Protein AF-A0A1I7EA22-F1 (afdb_monomer_lite)

pLDDT: mean 88.16, std 13.48, range [35.66, 97.0]

Radius of gyration: 13.16 Å; chains: 1; bounding box: 32×33×31 Å

Foldseek 3Di:
DDDDADDPVDDDPDQQVVVPDLVRLLVDDPVVNVRNLQWWADDPVPPDQIPSADVSHISCVVSVSPDPPPPD

Structure (mmCIF, N/CA/C/O backbone):
data_AF-A0A1I7EA22-F1
#
_entry.id   AF-A0A1I7EA22-F1
#
loop_
_atom_site.group_PDB
_atom_site.id
_atom_site.type_symbol
_atom_site.label_atom_id
_atom_site.label_alt_id
_atom_site.label_comp_id
_atom_site.label_asym_id
_atom_site.label_entity_id
_atom_site.label_seq_id
_atom_site.pdbx_PDB_ins_code
_atom_site.Cartn_x
_atom_site.Cartn_y
_atom_site.Cartn_z
_atom_site.occupancy
_atom_site.B_iso_or_equiv
_atom_site.auth_seq_id
_atom_site.auth_comp_id
_atom_site.auth_asym_id
_atom_site.auth_atom_id
_atom_site.pdbx_PDB_model_num
ATOM 1 N N . MET A 1 1 ? 6.242 -24.043 4.797 1.00 68.81 1 MET A N 1
ATOM 2 C CA . MET A 1 1 ? 5.472 -22.873 4.326 1.00 68.81 1 MET A CA 1
ATOM 3 C C . MET A 1 1 ? 6.411 -22.009 3.502 1.00 68.81 1 MET A C 1
ATOM 5 O O . MET A 1 1 ? 7.508 -21.757 3.982 1.00 68.81 1 MET A O 1
ATOM 9 N N . THR A 1 2 ? 6.036 -21.646 2.273 1.00 87.38 2 THR A N 1
ATOM 10 C CA . THR A 1 2 ? 6.841 -20.786 1.384 1.00 87.38 2 THR A CA 1
ATOM 11 C C . THR A 1 2 ? 6.134 -19.447 1.194 1.00 87.38 2 THR A C 1
ATOM 13 O O . THR A 1 2 ? 4.908 -19.407 1.227 1.00 87.38 2 THR A O 1
ATOM 16 N N . LEU A 1 3 ? 6.898 -18.366 1.041 1.00 89.56 3 LEU A N 1
ATOM 17 C CA . LEU A 1 3 ? 6.388 -17.018 0.794 1.00 89.56 3 LEU A CA 1
ATOM 18 C C . LEU A 1 3 ? 7.111 -16.449 -0.426 1.00 89.56 3 LEU A C 1
ATOM 20 O O . LEU A 1 3 ? 8.339 -16.342 -0.417 1.00 89.56 3 LEU A O 1
ATOM 24 N N . ALA A 1 4 ? 6.356 -16.084 -1.461 1.00 91.38 4 ALA A N 1
ATOM 25 C CA . ALA A 1 4 ? 6.889 -15.415 -2.638 1.00 91.38 4 ALA A CA 1
ATOM 26 C C . ALA A 1 4 ? 6.807 -13.895 -2.450 1.00 91.38 4 ALA A C 1
ATOM 28 O O . ALA A 1 4 ? 5.730 -13.338 -2.252 1.00 91.38 4 ALA A O 1
ATOM 29 N N . PHE A 1 5 ? 7.952 -13.216 -2.516 1.00 91.88 5 PHE A N 1
ATOM 30 C CA . PHE A 1 5 ? 8.017 -11.756 -2.508 1.00 91.88 5 PHE A CA 1
ATOM 31 C C . PHE A 1 5 ? 8.307 -11.262 -3.923 1.00 91.88 5 PHE A C 1
ATOM 33 O O . PHE A 1 5 ? 9.264 -11.715 -4.550 1.00 91.88 5 PHE A O 1
ATOM 40 N N . CYS A 1 6 ? 7.513 -10.309 -4.410 1.00 91.56 6 CYS A N 1
ATOM 41 C CA . CYS A 1 6 ? 7.727 -9.667 -5.704 1.00 91.56 6 CYS A CA 1
ATOM 42 C C . CYS A 1 6 ? 7.873 -8.142 -5.538 1.00 91.56 6 CYS A C 1
ATOM 44 O O . CYS A 1 6 ? 7.241 -7.562 -4.649 1.00 91.56 6 CYS A O 1
ATOM 46 N 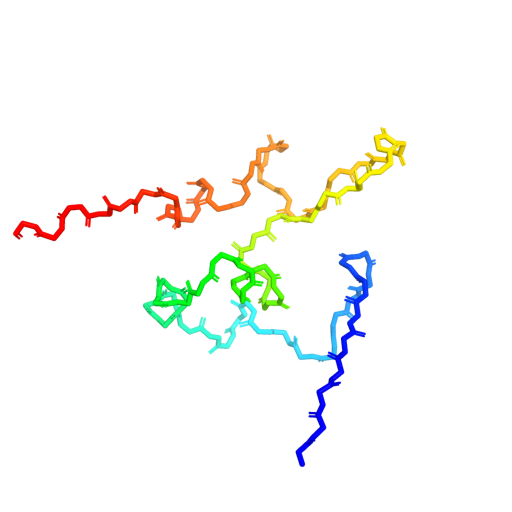N . PRO A 1 7 ? 8.714 -7.470 -6.346 1.00 89.88 7 PRO A N 1
ATOM 47 C CA . PRO A 1 7 ? 8.748 -6.010 -6.402 1.00 89.88 7 PRO A CA 1
ATOM 48 C C . PRO A 1 7 ? 7.391 -5.435 -6.827 1.00 89.88 7 PRO A C 1
ATOM 50 O O . PRO A 1 7 ? 6.754 -5.982 -7.720 1.00 89.88 7 PRO A O 1
ATOM 53 N N . GLY A 1 8 ? 6.991 -4.287 -6.269 1.00 88.44 8 GLY A N 1
ATOM 54 C CA . GLY A 1 8 ? 5.665 -3.684 -6.503 1.00 88.44 8 GLY A CA 1
ATOM 55 C C . GLY A 1 8 ? 5.356 -3.235 -7.942 1.00 88.44 8 GLY A C 1
ATOM 56 O O . GLY A 1 8 ? 4.233 -2.826 -8.222 1.00 88.44 8 GLY A O 1
ATOM 57 N N . TRP A 1 9 ? 6.331 -3.298 -8.856 1.00 88.69 9 TRP A N 1
ATOM 58 C CA . TRP A 1 9 ? 6.137 -3.083 -10.298 1.00 88.69 9 TRP A CA 1
ATOM 59 C C . TRP A 1 9 ? 5.854 -4.368 -11.090 1.00 88.69 9 TRP A C 1
ATOM 61 O O . TRP A 1 9 ? 5.586 -4.290 -12.286 1.00 88.69 9 TRP A O 1
ATOM 71 N N . LEU A 1 10 ? 5.932 -5.543 -10.459 1.00 92.50 10 LEU A N 1
ATOM 72 C CA . LEU A 1 10 ? 5.482 -6.809 -11.036 1.00 92.50 10 LEU A CA 1
ATOM 73 C C . LEU A 1 10 ? 4.088 -7.153 -10.510 1.00 92.50 10 LEU A C 1
ATOM 75 O O . LEU A 1 10 ? 3.714 -6.768 -9.404 1.00 92.50 10 LEU A O 1
ATOM 79 N N . VAL A 1 11 ? 3.331 -7.905 -11.305 1.00 93.00 11 VAL A N 1
ATOM 80 C CA . VAL A 1 11 ? 2.040 -8.449 -10.877 1.00 93.00 11 VAL A CA 1
ATOM 81 C C . VAL A 1 11 ? 2.298 -9.649 -9.952 1.00 93.00 11 VAL A C 1
ATOM 83 O O . VAL A 1 11 ? 3.040 -10.549 -10.355 1.00 93.00 11 VAL A O 1
ATOM 86 N N . PRO A 1 12 ? 1.731 -9.678 -8.733 1.00 93.25 12 PRO A N 1
ATOM 87 C CA . PRO A 1 12 ? 1.830 -10.839 -7.849 1.00 93.25 12 PRO A CA 1
ATOM 88 C C . PRO A 1 12 ? 1.123 -12.078 -8.423 1.00 93.25 12 PRO A C 1
ATOM 90 O O . PRO A 1 12 ? 0.206 -11.952 -9.230 1.00 93.25 12 PRO A O 1
ATOM 93 N N . GLU A 1 13 ? 1.512 -13.271 -7.963 1.00 94.56 13 GLU A N 1
ATOM 94 C CA . GLU A 1 13 ? 0.849 -14.537 -8.330 1.00 94.56 13 GLU A CA 1
ATOM 95 C C . GLU A 1 13 ? -0.608 -14.587 -7.840 1.00 94.56 13 GLU A C 1
ATOM 97 O O . GLU A 1 13 ? -1.504 -14.985 -8.582 1.00 94.56 13 GLU A O 1
ATOM 102 N N . GLU A 1 14 ? -0.854 -14.132 -6.608 1.00 93.38 14 GLU A N 1
ATOM 103 C CA . GLU A 1 14 ? -2.183 -14.085 -6.002 1.00 93.38 14 GLU A CA 1
ATOM 104 C C . GLU A 1 14 ? -2.711 -12.650 -5.922 1.00 93.38 14 GLU A C 1
ATOM 106 O O . GLU A 1 14 ? -2.039 -11.720 -5.469 1.00 93.38 14 GLU A O 1
ATOM 111 N N . ALA A 1 15 ? -3.966 -12.470 -6.324 1.00 94.12 15 ALA A N 1
ATOM 112 C CA . ALA A 1 15 ? -4.611 -11.167 -6.378 1.00 94.12 15 ALA A CA 1
ATOM 113 C C . ALA A 1 15 ? -5.303 -10.818 -5.042 1.00 94.12 15 ALA A C 1
ATOM 115 O O . ALA A 1 15 ? -6.520 -10.630 -4.983 1.00 94.12 15 ALA A O 1
ATOM 116 N N . TYR A 1 16 ? -4.516 -10.720 -3.961 1.00 95.12 16 TYR A N 1
ATOM 117 C CA . TYR A 1 16 ? -4.997 -10.443 -2.595 1.00 95.12 16 TYR A CA 1
ATOM 118 C C . TYR A 1 16 ? -5.978 -9.268 -2.440 1.00 95.12 16 TYR A C 1
ATOM 120 O O . TYR A 1 16 ? -6.925 -9.422 -1.665 1.00 95.12 16 TYR A O 1
ATOM 128 N N . PRO A 1 17 ? -5.847 -8.146 -3.178 1.00 92.81 17 PRO A N 1
ATOM 129 C CA . PRO A 1 17 ? -6.801 -7.039 -3.091 1.00 92.81 17 PRO A CA 1
ATOM 130 C C . PRO A 1 17 ? -8.254 -7.417 -3.408 1.00 92.81 17 PRO A C 1
ATOM 132 O O . PRO A 1 17 ? -9.165 -6.727 -2.963 1.00 92.81 17 PRO A O 1
ATOM 135 N N . PHE A 1 18 ? -8.484 -8.497 -4.165 1.00 94.94 18 PHE A N 1
ATOM 136 C CA . PHE A 1 18 ? -9.832 -8.955 -4.521 1.00 94.94 18 PHE A CA 1
ATOM 137 C C . PHE A 1 18 ? -10.384 -10.036 -3.590 1.00 94.94 18 PHE A C 1
ATOM 139 O O . PHE A 1 18 ? -11.589 -10.274 -3.593 1.00 94.94 18 PHE A O 1
ATOM 146 N N . VAL A 1 19 ? -9.525 -10.714 -2.824 1.00 96.62 19 VAL A N 1
ATOM 147 C CA . VAL A 1 19 ? -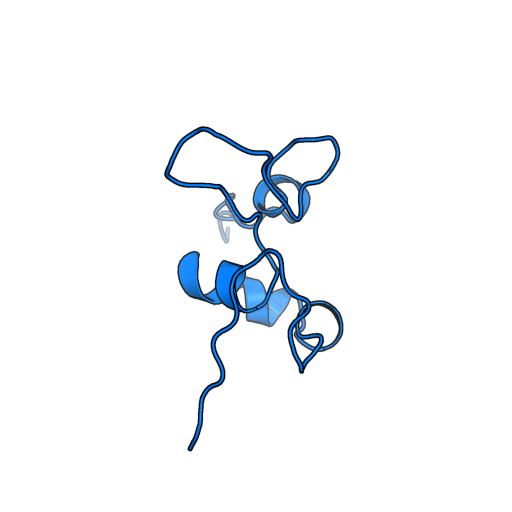9.922 -11.865 -1.993 1.00 96.62 19 VAL A CA 1
ATOM 148 C C . VAL A 1 19 ? -9.885 -11.572 -0.496 1.00 96.62 19 VAL A C 1
ATOM 150 O O . VAL A 1 19 ? -10.603 -12.220 0.261 1.00 96.62 19 VAL A O 1
ATOM 153 N N . VAL A 1 20 ? -9.078 -10.605 -0.049 1.00 96.56 20 VAL A N 1
ATOM 154 C CA . VAL A 1 20 ? -8.994 -10.218 1.365 1.00 96.56 20 VAL A CA 1
ATOM 155 C C . VAL A 1 20 ? -10.055 -9.154 1.672 1.00 96.56 20 VAL A C 1
ATOM 157 O O . VAL A 1 20 ? -10.014 -8.078 1.075 1.00 96.56 20 VAL A O 1
ATOM 160 N N . PRO A 1 21 ? -10.980 -9.395 2.622 1.00 97.00 21 PRO A N 1
ATOM 161 C CA . PRO A 1 21 ? -11.955 -8.389 3.033 1.00 97.00 21 PRO A CA 1
ATOM 162 C C . PRO A 1 21 ? -11.287 -7.155 3.650 1.00 97.00 21 PRO A C 1
ATOM 164 O O . PRO A 1 21 ? -10.274 -7.262 4.353 1.00 97.00 21 PRO A O 1
ATOM 167 N N . MET A 1 22 ? -11.882 -5.977 3.448 1.00 95.50 22 MET A N 1
ATOM 168 C CA . MET A 1 22 ? -11.346 -4.715 3.973 1.00 95.50 22 MET A CA 1
ATOM 169 C C . MET A 1 22 ? -11.260 -4.705 5.502 1.00 95.50 22 MET A C 1
ATOM 171 O O . MET A 1 22 ? -10.337 -4.115 6.062 1.00 95.50 22 MET A O 1
ATOM 175 N N . GLU A 1 23 ? -12.185 -5.376 6.181 1.00 95.56 23 GLU A N 1
ATOM 176 C CA . GLU A 1 23 ? -12.226 -5.519 7.637 1.00 95.56 23 GLU A CA 1
ATOM 177 C C . GLU A 1 23 ? -10.965 -6.223 8.144 1.00 95.56 23 GLU A C 1
ATOM 179 O O . GLU A 1 23 ? -10.374 -5.802 9.135 1.00 95.56 23 GLU A O 1
ATOM 184 N N . VAL A 1 24 ? -10.499 -7.245 7.417 1.00 96.56 24 VAL A N 1
ATOM 185 C CA . VAL A 1 24 ? -9.256 -7.959 7.728 1.00 96.56 24 VAL A CA 1
ATOM 186 C C . VAL A 1 24 ? -8.054 -7.075 7.418 1.00 96.56 24 VAL A C 1
ATOM 188 O O . VAL A 1 24 ? -7.183 -6.911 8.272 1.00 96.56 24 VAL A O 1
ATOM 191 N N . ALA A 1 25 ? -8.019 -6.448 6.237 1.00 96.31 25 ALA A N 1
ATOM 192 C CA . ALA A 1 25 ? -6.920 -5.574 5.830 1.00 96.31 25 ALA A CA 1
ATOM 193 C C . ALA A 1 25 ? -6.664 -4.438 6.843 1.00 96.31 25 ALA A C 1
ATOM 195 O O . ALA A 1 25 ? -5.508 -4.126 7.137 1.00 96.31 25 ALA A O 1
ATOM 196 N N . ARG A 1 26 ? -7.720 -3.872 7.446 1.00 95.56 26 ARG A N 1
ATOM 197 C CA . ARG A 1 26 ? -7.637 -2.825 8.484 1.00 95.56 26 ARG A CA 1
ATOM 198 C C . ARG A 1 26 ? -6.900 -3.259 9.754 1.00 95.56 26 ARG A C 1
ATOM 200 O O . ARG A 1 26 ? -6.283 -2.416 10.394 1.00 95.56 26 ARG A O 1
ATOM 207 N N . THR A 1 27 ? -6.918 -4.547 10.096 1.00 95.81 27 THR A N 1
ATOM 208 C CA . THR A 1 27 ? -6.226 -5.077 11.292 1.00 95.81 27 THR A CA 1
ATOM 209 C C . THR A 1 27 ? -4.721 -5.270 11.102 1.00 95.81 27 THR A C 1
ATOM 211 O O . THR A 1 27 ? -3.983 -5.444 12.071 1.00 95.81 27 THR A O 1
ATOM 214 N N . LEU A 1 28 ? -4.248 -5.257 9.854 1.00 96.06 28 LEU A N 1
ATOM 215 C CA . LEU A 1 28 ? -2.857 -5.531 9.517 1.00 96.06 28 LEU A CA 1
ATOM 216 C C . LEU A 1 28 ? -1.962 -4.302 9.722 1.00 96.06 28 LEU A C 1
ATOM 218 O O . LEU A 1 28 ? -2.398 -3.156 9.633 1.00 96.06 28 LEU A O 1
ATOM 222 N N . SER A 1 29 ? -0.663 -4.539 9.924 1.00 96.44 29 SER A N 1
ATOM 223 C CA . SER A 1 29 ? 0.317 -3.449 9.952 1.00 96.44 29 SER A CA 1
ATOM 224 C C . SER A 1 29 ? 0.405 -2.749 8.586 1.00 96.44 29 SER A C 1
ATOM 226 O O . SER A 1 29 ? 0.178 -3.391 7.554 1.00 96.44 29 SER A O 1
ATOM 228 N N . PRO A 1 30 ? 0.823 -1.469 8.526 1.00 95.62 30 PRO A N 1
ATOM 229 C CA . PRO A 1 30 ? 0.980 -0.762 7.255 1.00 95.62 30 PRO A CA 1
ATOM 230 C C . PRO A 1 30 ? 1.862 -1.509 6.244 1.00 95.62 30 PRO A C 1
ATOM 232 O O . PRO A 1 30 ? 1.555 -1.547 5.055 1.00 95.62 30 PRO A O 1
ATOM 235 N N . ARG A 1 31 ? 2.927 -2.176 6.707 1.00 94.12 31 ARG A N 1
ATOM 236 C CA . ARG A 1 31 ? 3.806 -2.962 5.830 1.00 94.12 31 ARG A CA 1
ATOM 237 C C . ARG A 1 31 ? 3.116 -4.208 5.278 1.00 94.12 31 ARG A C 1
ATOM 239 O O . ARG A 1 31 ? 3.295 -4.518 4.106 1.00 94.12 31 ARG A O 1
ATOM 246 N N . ALA A 1 32 ? 2.331 -4.909 6.094 1.00 95.56 32 ALA A N 1
ATOM 247 C CA . ALA A 1 32 ? 1.564 -6.059 5.630 1.00 95.56 32 ALA A CA 1
ATOM 248 C C . ALA A 1 32 ? 0.495 -5.628 4.616 1.00 95.56 32 ALA A C 1
ATOM 250 O O . ALA A 1 32 ? 0.436 -6.207 3.540 1.00 95.56 32 ALA A O 1
ATOM 251 N N . GLN A 1 33 ? -0.252 -4.553 4.896 1.00 96.56 33 GLN A N 1
ATOM 252 C CA . GLN A 1 33 ? -1.217 -3.968 3.954 1.00 96.56 33 GLN A CA 1
ATOM 253 C C . GLN A 1 33 ? -0.577 -3.640 2.597 1.00 96.56 33 GLN A C 1
ATOM 255 O O . GLN A 1 33 ? -1.162 -3.932 1.559 1.00 96.56 33 GLN A O 1
ATOM 260 N N . GLN A 1 34 ? 0.635 -3.074 2.589 1.00 95.12 34 GLN A N 1
ATOM 261 C CA . GLN A 1 34 ? 1.368 -2.801 1.350 1.00 95.12 34 GLN A CA 1
ATOM 262 C C . GLN A 1 34 ? 1.739 -4.088 0.599 1.00 95.12 34 GLN A C 1
ATOM 264 O O . GLN A 1 34 ? 1.522 -4.163 -0.604 1.00 95.12 34 GLN A O 1
ATOM 269 N N . LEU A 1 35 ? 2.242 -5.117 1.293 1.00 94.56 35 LEU A N 1
ATOM 270 C CA . LEU A 1 35 ? 2.624 -6.395 0.670 1.00 94.56 35 LEU A CA 1
ATOM 271 C C . LEU A 1 35 ? 1.454 -7.106 -0.023 1.00 94.56 35 LEU A C 1
ATOM 273 O O . LEU A 1 35 ? 1.673 -7.778 -1.024 1.00 94.56 35 LEU A O 1
ATOM 277 N N . ILE A 1 36 ? 0.233 -6.940 0.489 1.00 95.12 36 ILE A N 1
ATOM 278 C CA . ILE A 1 36 ? -0.983 -7.522 -0.098 1.00 95.12 36 ILE A CA 1
ATOM 279 C C . ILE A 1 36 ? -1.777 -6.536 -0.974 1.00 95.12 36 ILE A C 1
ATOM 281 O O . ILE A 1 36 ? -2.923 -6.810 -1.315 1.00 95.12 36 ILE A O 1
ATOM 285 N N . GLY A 1 37 ? -1.181 -5.402 -1.363 1.00 94.88 37 GLY A N 1
ATOM 286 C CA . GLY A 1 37 ? -1.732 -4.501 -2.384 1.00 94.88 37 GLY A CA 1
ATOM 287 C C . GLY A 1 37 ? -2.805 -3.511 -1.909 1.00 94.88 37 GLY A C 1
ATOM 288 O O . GLY A 1 37 ? -3.574 -3.012 -2.722 1.00 94.88 37 GLY A O 1
ATOM 289 N N . PHE A 1 38 ? -2.858 -3.190 -0.614 1.00 96.62 38 PHE A N 1
ATOM 290 C CA . PHE A 1 38 ? -3.776 -2.181 -0.052 1.00 96.62 38 PHE A CA 1
ATOM 291 C C . PHE A 1 38 ? -3.122 -0.802 0.159 1.00 96.62 38 PHE A C 1
ATOM 293 O O . PHE A 1 38 ? -3.744 0.105 0.713 1.00 96.62 38 PHE A O 1
ATOM 300 N N . ARG A 1 39 ? -1.862 -0.621 -0.257 1.00 96.00 39 ARG A N 1
ATOM 301 C CA . ARG A 1 39 ? -1.138 0.661 -0.191 1.00 96.00 39 ARG A CA 1
ATOM 302 C C . ARG A 1 39 ? -0.301 0.883 -1.443 1.00 96.00 39 ARG A C 1
ATOM 304 O O . ARG A 1 39 ? 0.046 -0.084 -2.119 1.00 96.00 39 ARG A O 1
ATOM 311 N N . SER A 1 40 ? 0.049 2.138 -1.715 1.00 95.31 40 SER A N 1
ATOM 312 C CA . SER A 1 40 ? 0.874 2.471 -2.878 1.00 95.31 40 SER A CA 1
ATOM 313 C C . SER A 1 40 ? 2.305 1.958 -2.705 1.00 95.31 40 SER A C 1
ATOM 315 O O . SER A 1 40 ? 2.788 1.757 -1.585 1.00 95.31 40 SER A O 1
ATOM 317 N N . PHE A 1 41 ? 3.020 1.794 -3.816 1.00 93.31 41 PHE A N 1
ATOM 318 C CA . PHE A 1 41 ? 4.452 1.495 -3.820 1.00 93.31 41 PHE A CA 1
ATOM 319 C C . PHE A 1 41 ? 5.239 2.717 -4.284 1.00 93.31 41 PHE A C 1
ATOM 321 O O . PHE A 1 41 ? 4.929 3.307 -5.319 1.00 93.31 41 PHE A O 1
ATOM 328 N N . HIS A 1 42 ? 6.287 3.069 -3.541 1.00 89.88 42 HIS A N 1
ATOM 329 C CA . HIS A 1 42 ? 7.131 4.223 -3.840 1.00 89.88 42 HIS A CA 1
ATOM 330 C C . HIS A 1 42 ? 8.553 3.782 -4.164 1.00 89.88 42 HIS A C 1
ATOM 332 O O . HIS A 1 42 ? 9.112 2.898 -3.50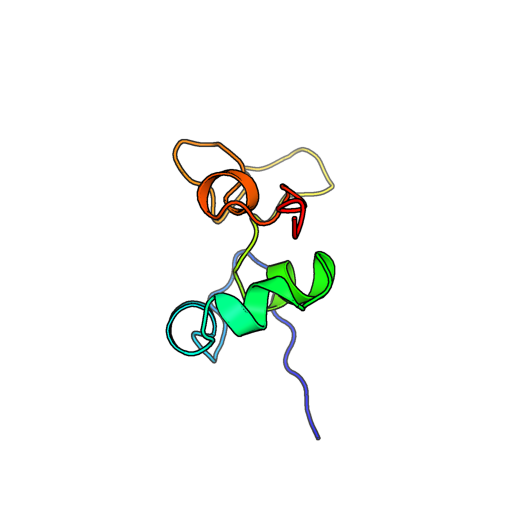9 1.00 89.88 42 HIS A O 1
ATOM 338 N N . ASN A 1 43 ? 9.160 4.427 -5.155 1.00 83.81 43 ASN A N 1
ATOM 339 C CA . ASN A 1 43 ? 10.567 4.226 -5.455 1.00 83.81 43 ASN A CA 1
ATOM 340 C C . ASN A 1 43 ? 11.437 4.987 -4.439 1.00 83.81 43 ASN A C 1
ATOM 342 O O . ASN A 1 43 ? 11.373 6.210 -4.346 1.00 83.81 43 ASN A O 1
ATOM 346 N N . GLY A 1 44 ? 12.286 4.267 -3.701 1.00 77.12 44 GLY A N 1
ATOM 347 C CA . GLY A 1 44 ? 13.172 4.859 -2.693 1.00 77.12 44 GLY A CA 1
ATOM 348 C C . GLY A 1 44 ? 14.312 5.720 -3.251 1.00 77.12 44 GLY A C 1
ATOM 349 O O . GLY A 1 44 ? 14.936 6.447 -2.486 1.00 77.12 44 GLY A O 1
ATOM 350 N N . LYS A 1 45 ? 14.601 5.655 -4.558 1.00 79.38 45 LYS A N 1
ATOM 351 C CA . LYS A 1 45 ? 15.697 6.407 -5.195 1.00 79.38 45 LYS A CA 1
ATOM 352 C C . LYS A 1 45 ? 15.262 7.730 -5.836 1.00 79.38 45 LYS A C 1
ATOM 354 O O . LYS A 1 45 ? 16.079 8.346 -6.505 1.00 79.38 45 LYS A O 1
ATOM 359 N N . LEU A 1 46 ? 14.007 8.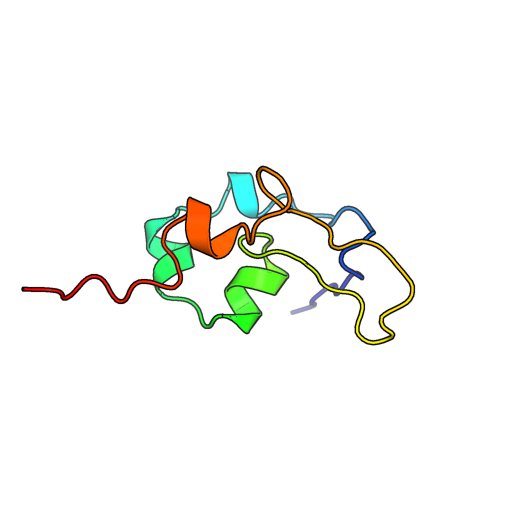160 -5.655 1.00 62.53 46 LEU A N 1
ATOM 360 C CA . LEU A 1 46 ? 13.414 9.392 -6.224 1.00 62.53 46 LEU A CA 1
ATOM 361 C C . LEU A 1 46 ? 13.400 9.482 -7.767 1.00 62.53 46 LEU A C 1
ATOM 363 O O . LEU A 1 46 ? 12.748 10.359 -8.324 1.00 62.53 46 LEU A O 1
ATOM 367 N N . GLU A 1 47 ? 14.044 8.551 -8.466 1.00 69.00 47 GLU A N 1
ATOM 368 C CA . GLU A 1 47 ? 14.017 8.413 -9.920 1.00 69.00 47 GLU A CA 1
ATOM 369 C C . GLU A 1 47 ? 12.959 7.375 -10.322 1.00 69.00 47 GLU A C 1
ATOM 371 O O . GLU A 1 47 ? 13.234 6.181 -10.419 1.00 69.00 47 GLU A O 1
ATOM 376 N N . GLY A 1 48 ? 11.709 7.811 -10.497 1.00 70.75 48 GLY A N 1
ATOM 377 C CA . GLY A 1 48 ? 10.604 6.969 -10.970 1.00 70.75 48 GLY A CA 1
ATOM 378 C C . GLY A 1 48 ? 9.252 7.317 -10.345 1.00 70.75 48 GLY A C 1
ATOM 379 O O . GLY A 1 48 ? 9.178 7.990 -9.320 1.00 70.75 48 GLY A O 1
ATOM 380 N N . GLY A 1 49 ? 8.171 6.859 -10.979 1.00 83.81 49 GLY A N 1
ATOM 381 C CA . GLY A 1 49 ? 6.806 7.070 -10.495 1.00 83.81 49 GLY A CA 1
ATOM 382 C C . GLY A 1 49 ? 6.447 6.189 -9.295 1.00 83.81 49 GLY A C 1
ATOM 383 O O . GLY A 1 49 ? 7.061 5.147 -9.059 1.00 83.81 49 GLY A O 1
ATOM 384 N N . SER A 1 50 ? 5.426 6.607 -8.548 1.00 91.12 50 SER A N 1
ATOM 385 C CA . SER A 1 50 ? 4.755 5.742 -7.574 1.00 91.12 50 SER A CA 1
ATOM 386 C C . SER A 1 50 ? 3.702 4.893 -8.282 1.00 91.12 50 SER A C 1
ATOM 388 O O . SER A 1 50 ? 3.133 5.309 -9.289 1.00 91.12 50 SER A O 1
ATOM 390 N N . LEU A 1 51 ? 3.457 3.693 -7.771 1.00 92.94 51 LEU A N 1
ATOM 391 C CA . LEU A 1 51 ? 2.504 2.748 -8.345 1.00 92.94 51 LEU A CA 1
ATOM 392 C C . LEU A 1 51 ? 1.351 2.515 -7.381 1.00 92.94 51 LEU A C 1
ATOM 394 O O . LEU A 1 51 ? 1.494 2.746 -6.180 1.00 92.94 51 LEU A O 1
ATOM 398 N N . TRP A 1 52 ? 0.237 2.008 -7.915 1.00 93.56 52 TRP A N 1
ATOM 399 C CA . TRP A 1 52 ? -0.965 1.701 -7.135 1.00 93.56 52 TRP A CA 1
ATOM 400 C C . TRP A 1 52 ? -1.545 2.938 -6.435 1.00 93.56 52 TRP A C 1
ATOM 402 O O . TRP A 1 52 ? -1.952 2.869 -5.284 1.00 93.56 52 TRP A O 1
ATOM 412 N N . GLN A 1 53 ? -1.556 4.077 -7.130 1.00 94.12 53 GLN A N 1
ATOM 413 C CA . GLN A 1 53 ? -2.122 5.338 -6.648 1.00 94.12 53 GLN A CA 1
ATOM 414 C C . GLN A 1 53 ? -3.558 5.538 -7.147 1.00 94.12 53 GLN A C 1
ATOM 416 O O . GLN A 1 53 ? -3.941 4.995 -8.182 1.00 94.12 53 GLN A O 1
ATOM 421 N N . VAL A 1 54 ? -4.322 6.378 -6.448 1.00 96.19 54 VAL A N 1
ATOM 422 C CA . VAL A 1 54 ? -5.640 6.866 -6.890 1.00 96.19 54 VAL A CA 1
ATOM 423 C C . VAL A 1 54 ? -5.519 8.369 -7.098 1.00 96.19 54 VAL A C 1
ATOM 425 O O . VAL A 1 54 ? -5.162 9.074 -6.160 1.00 96.19 54 VAL A O 1
ATOM 428 N N . ASP A 1 55 ? -5.739 8.855 -8.322 1.00 94.38 55 ASP A N 1
ATOM 429 C CA . ASP A 1 55 ? -5.552 10.268 -8.700 1.00 94.38 55 ASP A CA 1
ATOM 430 C C . ASP A 1 55 ? -4.175 10.839 -8.309 1.00 94.38 55 ASP A C 1
ATOM 432 O O . ASP A 1 55 ? -4.060 11.966 -7.832 1.00 94.38 55 ASP A O 1
ATOM 436 N N . TYR A 1 56 ? -3.110 10.045 -8.483 1.00 91.12 56 TYR A N 1
ATOM 437 C CA . TYR A 1 56 ? -1.733 10.361 -8.054 1.00 91.12 56 TYR A CA 1
ATOM 438 C C . TYR A 1 56 ? -1.551 10.545 -6.536 1.00 91.12 56 TYR A C 1
ATOM 440 O O . TYR A 1 56 ? -0.472 10.925 -6.075 1.00 91.12 56 TYR A O 1
ATOM 448 N N . LEU A 1 57 ? -2.579 10.237 -5.745 1.00 92.62 57 LEU A N 1
ATOM 449 C CA . LEU A 1 57 ? -2.555 10.249 -4.291 1.00 92.62 57 LEU A CA 1
ATOM 450 C C . LEU A 1 57 ? -2.380 8.839 -3.728 1.00 92.62 57 LEU A C 1
ATOM 452 O O . LEU A 1 57 ? -2.526 7.820 -4.405 1.00 92.62 57 LEU A O 1
ATOM 456 N N . GLU A 1 58 ? -2.050 8.798 -2.443 1.00 93.69 58 GLU A N 1
ATOM 457 C CA . GLU A 1 58 ? -1.841 7.560 -1.707 1.00 93.69 58 GLU A CA 1
ATOM 458 C C . GLU A 1 58 ? -3.126 6.724 -1.619 1.00 93.69 58 GLU A C 1
ATOM 460 O O . GLU A 1 58 ? -4.133 7.178 -1.069 1.00 93.69 58 GLU A O 1
ATOM 465 N N . LEU A 1 59 ? -3.075 5.468 -2.074 1.00 95.88 59 LEU A N 1
ATOM 466 C CA . LEU A 1 59 ? -4.211 4.540 -2.024 1.00 95.88 59 LEU A CA 1
ATOM 467 C C . LEU A 1 59 ? -4.756 4.355 -0.605 1.00 95.88 59 LEU A C 1
ATOM 469 O O . LEU A 1 59 ? -5.969 4.322 -0.398 1.00 95.88 59 LEU A O 1
ATOM 473 N N . ALA A 1 60 ? -3.873 4.309 0.395 1.00 95.88 60 ALA A N 1
ATOM 474 C CA . ALA A 1 60 ? -4.275 4.184 1.792 1.00 95.88 60 ALA A CA 1
ATOM 475 C C . ALA A 1 60 ? -5.172 5.342 2.270 1.00 95.88 60 ALA A C 1
ATOM 477 O O . ALA A 1 60 ? -5.987 5.145 3.172 1.00 95.88 60 ALA A O 1
ATOM 478 N N . ASN A 1 61 ? -5.051 6.537 1.676 1.00 94.88 61 ASN A N 1
ATOM 479 C CA . ASN A 1 61 ? -5.928 7.666 1.992 1.00 94.88 61 ASN A CA 1
ATOM 480 C C . ASN A 1 61 ? -7.325 7.451 1.410 1.00 94.88 61 ASN A C 1
ATOM 482 O O . ASN A 1 61 ? -8.311 7.638 2.121 1.00 94.88 61 ASN A O 1
ATOM 486 N N . TYR A 1 62 ? -7.407 6.994 0.158 1.00 95.38 62 TYR A N 1
ATOM 487 C CA . TYR A 1 62 ? -8.675 6.662 -0.492 1.00 95.38 62 TYR A CA 1
ATOM 488 C C . TYR A 1 62 ? -9.422 5.542 0.254 1.00 95.38 62 TYR A C 1
ATOM 490 O O . TYR A 1 62 ? -10.615 5.656 0.529 1.00 95.38 62 TYR A O 1
ATOM 498 N N . LEU A 1 63 ? -8.701 4.501 0.681 1.00 95.38 63 LEU A N 1
ATOM 499 C CA . LEU A 1 63 ? -9.249 3.372 1.446 1.00 95.38 63 LEU A CA 1
ATOM 500 C C . LEU A 1 63 ? -9.466 3.669 2.943 1.00 95.38 63 LEU A C 1
ATOM 502 O O . LEU A 1 63 ? -9.969 2.814 3.681 1.00 95.38 63 LEU A O 1
ATOM 506 N N . LYS A 1 64 ? -9.097 4.872 3.407 1.00 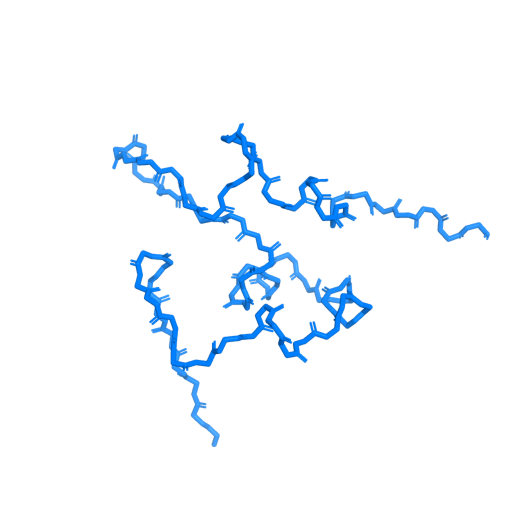95.44 64 LYS A N 1
ATOM 507 C CA . LYS A 1 64 ? -9.162 5.301 4.814 1.00 95.44 64 LYS A CA 1
ATOM 508 C C . LYS A 1 64 ? -8.424 4.350 5.769 1.00 95.44 64 LYS A C 1
ATOM 510 O O . LYS A 1 64 ? -8.940 4.004 6.824 1.00 95.44 64 LYS A O 1
ATOM 515 N N . LEU A 1 65 ? -7.227 3.897 5.397 1.00 93.56 65 LEU A N 1
ATOM 516 C CA . LEU A 1 65 ? -6.371 3.017 6.214 1.00 93.56 65 LEU A CA 1
ATOM 517 C C . LEU A 1 65 ? -5.399 3.788 7.125 1.00 93.56 65 LEU A C 1
ATOM 519 O O . LEU A 1 65 ? -4.718 3.189 7.952 1.00 93.56 65 LEU A O 1
ATOM 523 N N . ASN A 1 66 ? -5.298 5.107 6.944 1.00 85.69 66 ASN A N 1
ATOM 524 C CA . ASN A 1 66 ? -4.466 5.997 7.764 1.00 85.69 66 ASN A CA 1
ATOM 525 C C . ASN A 1 66 ? -5.259 6.720 8.856 1.00 85.69 66 ASN A C 1
ATOM 527 O O . ASN A 1 66 ? -4.671 7.297 9.766 1.00 85.69 66 ASN A O 1
ATOM 531 N N . GLN A 1 67 ? -6.588 6.714 8.756 1.00 70.94 67 GLN A N 1
ATOM 532 C CA . GLN A 1 67 ? -7.443 7.244 9.803 1.00 70.94 67 GLN A CA 1
ATOM 533 C C . GLN A 1 67 ? -7.621 6.128 10.823 1.00 70.94 67 GLN A C 1
ATOM 535 O O . GLN A 1 67 ? -8.196 5.087 10.511 1.00 70.94 67 GLN A O 1
ATOM 540 N N . ALA A 1 68 ? -7.101 6.335 12.031 1.00 57.16 68 ALA A N 1
ATOM 541 C CA . ALA A 1 68 ? -7.645 5.639 13.179 1.00 57.16 68 ALA A CA 1
ATOM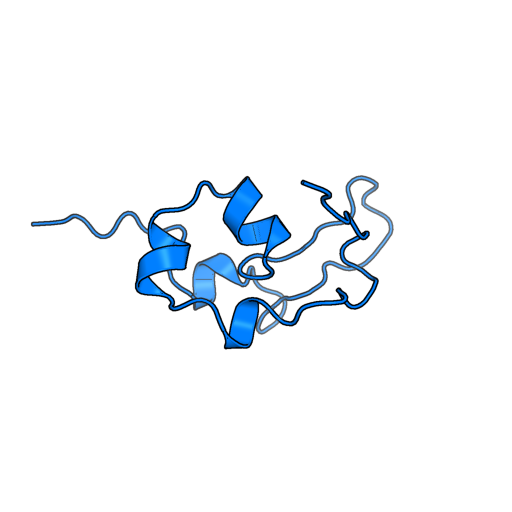 542 C C . ALA A 1 68 ? -9.099 6.103 13.265 1.00 57.16 68 ALA A C 1
ATOM 544 O O . ALA A 1 68 ? -9.362 7.217 13.715 1.00 57.16 68 ALA A O 1
ATOM 545 N N . GLU A 1 69 ? -10.034 5.315 12.734 1.00 50.88 69 GLU A N 1
ATOM 546 C CA . GLU A 1 69 ? -11.427 5.475 13.122 1.00 50.88 69 GLU A CA 1
ATOM 547 C C . GLU A 1 69 ? -11.412 5.372 14.643 1.00 50.88 69 GLU A C 1
ATOM 549 O O . GLU A 1 69 ? -11.049 4.339 15.209 1.00 50.88 69 GLU A O 1
ATOM 554 N N . ALA A 1 70 ? -11.653 6.509 15.296 1.00 45.47 70 ALA A N 1
ATOM 555 C CA . ALA A 1 70 ? -11.918 6.558 16.711 1.00 45.47 70 ALA A CA 1
ATOM 556 C C . ALA A 1 70 ? -13.102 5.622 16.918 1.00 45.47 70 ALA A C 1
ATOM 558 O O . ALA A 1 70 ? -14.228 5.944 16.546 1.00 45.47 70 ALA A O 1
ATOM 559 N N . ILE A 1 71 ? -12.811 4.423 17.411 1.00 47.53 71 ILE A N 1
ATOM 560 C CA . ILE A 1 71 ? -13.814 3.495 17.899 1.00 47.53 71 ILE A CA 1
ATOM 561 C C . ILE A 1 71 ? -14.371 4.177 19.152 1.00 47.53 71 ILE A C 1
ATOM 563 O O . ILE A 1 71 ? -13.801 4.059 20.235 1.00 47.53 71 ILE A O 1
ATOM 567 N N . SER A 1 72 ? -15.385 5.015 18.945 1.00 35.66 72 SER A N 1
ATOM 568 C CA . SER A 1 72 ? -16.257 5.586 19.968 1.00 35.66 72 SER A CA 1
ATOM 569 C C . SER A 1 72 ? -17.366 4.603 20.294 1.00 35.66 72 SER A C 1
ATOM 571 O O . SER A 1 72 ? -17.976 4.118 19.311 1.00 35.66 72 SER A O 1
#

Organism: NCBI:txid1324617

Sequence (72 aa):
MTLAFCPGWLVPEEAYPFVVPMEVARTLSPRAQQLIGFRSFHNGKLEGGSLWQVDYLELANYLKLNQAEAIS

Secondary structure (DSSP, 8-state):
-------TTSPPSS-HHHHS-HHHHHHS-HHHHHHTTSS-B--TTSSS--BS-BTTB-HHHHTT-SS-----